Protein AF-A0AAD9CEA0-F1 (afdb_monomer_lite)

Sequence (128 aa):
MGKRRFSGLEVKLMVMFSLMFVVAIALIVLFVTGEGGVVTDESTEIFVPQCPNIPLAERVDCFPDAGASKLRCEERGCCWGPLDERNVPWCFFSTNHGYTVESMEQPTPHVMNARLKRKPLLLCLGLI

Secondary structure (DSSP, 8-state):
-------HHHHHHHHHHHHHHHHHHHHHHHHHH--------TT------------GGGPPBS--SS---HHHHHTTT-EE---S-TTS-SEE--TT-SEEEEEEEEEETTEEEEEEEEPP-GGGTT--

Radius of gyration: 27.82 Å; chains: 1; bounding box: 74×39×73 Å

InterPro domains:
  IPR000519 P-type trefoil domain [PF00088] (51-93)
  IPR000519 P-type trefoil domain [PS51448] (49-95)
  IPR000519 P-type trefoil domain [SM00018] (49-98)
  IPR000519 P-type trefoil domain [cd00111] (50-95)
  IPR017957 P-type trefoil, conserved site [PS00025] (59-80)
  IPR044913 P-type trefoil domain superfamily [G3DSA:4.10.110.10] (48-92)
  IPR044913 P-type trefoil domain superfamily [SSF57492] (47-101)

Organism: Dissostichus eleginoides (NCBI:txid100907)

Foldseek 3Di:
DDPDDDDPVNVVVVVVVVVVVVVVVVVVCVVVVPCPDPPPDDDPPDLQFADDPDPQVPFDAPDPDPDDDPVVLVLQNWDAADDPDPPGHRTGHGPQFFWDWPDWDDPDPVDIDTDTHGDDDCSVVPPD

pLDDT: mean 79.53, std 16.4, range [36.72, 96.12]

Structure (mmCIF, N/CA/C/O backbone):
data_AF-A0AAD9CEA0-F1
#
_entry.id   AF-A0AAD9CEA0-F1
#
loop_
_atom_site.group_PDB
_atom_site.id
_atom_site.type_symbol
_atom_site.label_atom_id
_atom_site.label_alt_id
_atom_site.label_comp_id
_atom_site.label_asym_id
_atom_site.label_entity_id
_atom_site.label_seq_id
_atom_site.pdbx_PDB_ins_code
_atom_site.Cartn_x
_atom_site.Cartn_y
_atom_site.Cartn_z
_atom_site.occupancy
_atom_site.B_iso_or_equiv
_atom_site.auth_seq_id
_atom_site.auth_comp_id
_atom_site.auth_asym_id
_atom_site.auth_atom_id
_atom_site.pdbx_PDB_model_num
ATOM 1 N N . MET A 1 1 ? -49.825 -11.987 49.953 1.00 43.12 1 MET A N 1
ATOM 2 C CA . MET A 1 1 ? -49.270 -10.776 49.301 1.00 43.12 1 MET A CA 1
ATOM 3 C C . MET A 1 1 ? -48.332 -10.061 50.270 1.00 43.12 1 MET A C 1
ATOM 5 O O . MET A 1 1 ? -48.781 -9.269 51.089 1.00 43.12 1 MET A O 1
ATOM 9 N N . GLY A 1 2 ? -47.040 -10.397 50.248 1.00 55.34 2 GLY A N 1
ATOM 10 C CA . GLY A 1 2 ? -46.052 -9.790 51.145 1.00 55.34 2 GLY A CA 1
ATOM 11 C C . GLY A 1 2 ? -45.606 -8.425 50.624 1.00 55.34 2 GLY A C 1
ATOM 12 O O . GLY A 1 2 ? -44.866 -8.359 49.646 1.00 55.34 2 GLY A O 1
ATOM 13 N N . LYS A 1 3 ? -46.048 -7.337 51.264 1.00 63.09 3 LYS A N 1
ATOM 14 C CA . LYS A 1 3 ? -45.512 -5.986 51.029 1.00 63.09 3 LYS A CA 1
ATOM 15 C C . LYS A 1 3 ? -44.070 -5.953 51.554 1.00 63.09 3 LYS A C 1
ATOM 17 O O . LYS A 1 3 ? -43.871 -5.776 52.755 1.00 63.09 3 LYS A O 1
ATOM 22 N N . ARG A 1 4 ? -43.075 -6.190 50.685 1.00 68.25 4 ARG A N 1
ATOM 23 C CA . ARG A 1 4 ? -41.650 -6.076 51.048 1.00 68.25 4 ARG A CA 1
ATOM 24 C C . ARG A 1 4 ? -41.381 -4.630 51.466 1.00 68.25 4 ARG A C 1
ATOM 26 O O . ARG A 1 4 ? -41.578 -3.715 50.672 1.00 68.25 4 ARG A O 1
ATOM 33 N N . ARG A 1 5 ? -41.000 -4.426 52.727 1.00 68.56 5 ARG A N 1
ATOM 34 C CA . ARG A 1 5 ? -40.637 -3.114 53.271 1.00 68.56 5 ARG A CA 1
ATOM 35 C C . ARG A 1 5 ? -39.122 -3.003 53.174 1.00 68.56 5 ARG A C 1
ATOM 37 O O . ARG A 1 5 ? -38.427 -3.465 54.068 1.00 68.56 5 ARG A O 1
ATOM 44 N N . PHE A 1 6 ? -38.633 -2.500 52.045 1.00 62.75 6 PHE A N 1
ATOM 45 C CA . PHE A 1 6 ? -37.200 -2.312 51.842 1.00 62.75 6 PHE A CA 1
ATOM 46 C C . PHE A 1 6 ? -36.677 -1.260 52.819 1.00 62.75 6 PHE A C 1
ATOM 48 O O . PHE A 1 6 ? -37.266 -0.183 52.957 1.00 62.75 6 PHE A O 1
ATOM 55 N N . SER A 1 7 ? -35.593 -1.589 53.517 1.00 81.88 7 SER A N 1
ATOM 56 C CA . SER A 1 7 ? -34.930 -0.647 54.418 1.00 81.88 7 SER A CA 1
ATOM 57 C C . SER A 1 7 ? -34.317 0.493 53.600 1.00 81.88 7 SER A C 1
ATOM 59 O O . SER A 1 7 ? -33.865 0.282 52.474 1.00 81.88 7 SER A O 1
ATOM 61 N N . GLY A 1 8 ? -34.259 1.711 54.146 1.00 82.12 8 GLY A N 1
ATOM 62 C CA . GLY A 1 8 ? -33.683 2.862 53.434 1.00 82.12 8 GLY A CA 1
ATOM 63 C C . GLY A 1 8 ? -32.239 2.621 52.966 1.00 82.12 8 GLY A C 1
ATOM 64 O O . GLY A 1 8 ? -31.825 3.156 51.940 1.00 82.12 8 GLY A O 1
ATOM 65 N N . LEU A 1 9 ? -31.496 1.763 53.675 1.00 84.62 9 LEU A N 1
ATOM 66 C CA . LEU A 1 9 ? -30.165 1.308 53.273 1.00 84.62 9 LEU A CA 1
ATOM 67 C C . LEU A 1 9 ? -30.206 0.430 52.010 1.00 84.62 9 LEU A C 1
ATOM 69 O O . LEU A 1 9 ? -29.401 0.628 51.107 1.00 84.62 9 LEU A O 1
ATOM 73 N N . GLU A 1 10 ? -31.160 -0.499 51.916 1.00 87.00 10 GLU A N 1
ATOM 74 C CA . GLU A 1 10 ? -31.319 -1.392 50.760 1.00 87.00 10 GLU A CA 1
ATOM 75 C C . GLU A 1 10 ? -31.730 -0.615 49.509 1.00 87.00 10 GLU A C 1
ATOM 77 O O . GLU A 1 10 ? -31.223 -0.884 48.424 1.00 87.00 10 GLU A O 1
ATOM 82 N N . VAL A 1 11 ? -32.587 0.401 49.661 1.00 89.94 11 VAL A N 1
ATOM 83 C CA . VAL A 1 11 ? -32.959 1.292 48.552 1.00 89.94 11 VAL A CA 1
ATOM 84 C C . VAL A 1 11 ? -31.737 2.063 48.049 1.00 89.94 11 VAL A C 1
ATOM 86 O O . VAL A 1 11 ? -31.505 2.121 46.844 1.00 89.94 11 VAL A O 1
ATOM 89 N N . LYS A 1 12 ? -30.908 2.602 48.953 1.00 92.06 12 LYS A N 1
ATOM 90 C CA . LYS A 1 12 ? -29.660 3.282 48.568 1.00 92.06 12 LYS A CA 1
ATOM 91 C C . LYS A 1 12 ? -28.682 2.342 47.865 1.00 92.06 12 LYS A C 1
ATOM 93 O O . LYS A 1 12 ? -28.067 2.743 46.880 1.00 92.06 12 LYS A O 1
ATOM 98 N N . LEU A 1 13 ? -28.570 1.100 48.334 1.00 91.69 13 LEU A N 1
ATOM 99 C CA . LEU A 1 13 ? -27.693 0.099 47.731 1.00 91.69 13 LEU A CA 1
ATOM 100 C C . LEU A 1 13 ? -28.162 -0.274 46.317 1.00 91.69 13 LEU A C 1
ATOM 102 O O . LEU A 1 13 ? -27.357 -0.266 45.391 1.00 91.69 13 LEU A O 1
ATOM 106 N N . MET A 1 14 ? -29.464 -0.512 46.132 1.00 91.75 14 MET A N 1
ATOM 107 C CA . MET A 1 14 ? -30.060 -0.787 44.818 1.00 91.75 14 MET A CA 1
ATOM 108 C C . MET A 1 14 ? -29.813 0.359 43.831 1.00 91.75 14 MET A C 1
ATOM 110 O O . MET A 1 14 ? -29.416 0.118 42.691 1.00 91.75 14 MET A O 1
ATOM 114 N N . VAL A 1 15 ? -29.985 1.607 44.278 1.00 94.56 15 VAL A N 1
ATOM 115 C CA . VAL A 1 15 ? -29.739 2.788 43.439 1.00 94.56 15 VAL A CA 1
ATOM 116 C C . VAL A 1 15 ? -28.258 2.886 43.065 1.00 94.56 15 VAL A C 1
ATOM 118 O O . VAL A 1 15 ? -27.941 3.022 41.886 1.00 94.56 15 VAL A O 1
ATOM 121 N N . MET A 1 16 ? -27.342 2.733 44.024 1.00 92.62 16 MET A N 1
ATOM 122 C CA . MET A 1 16 ? -25.900 2.815 43.764 1.00 92.62 16 MET A CA 1
ATOM 123 C C . MET A 1 16 ? -25.417 1.723 42.795 1.00 92.62 16 MET A C 1
ATOM 125 O O . MET A 1 16 ? -24.670 2.020 41.862 1.00 92.62 16 MET A O 1
ATOM 129 N N . PHE A 1 17 ? -25.881 0.481 42.965 1.00 94.31 17 PHE A N 1
ATOM 130 C CA . PHE A 1 17 ? -25.552 -0.615 42.050 1.00 94.31 17 PHE A CA 1
ATOM 131 C C . PHE A 1 17 ? -26.124 -0.386 40.651 1.00 94.31 17 PHE A C 1
ATOM 133 O O . PHE A 1 17 ? -25.422 -0.616 39.668 1.00 94.31 17 PHE A O 1
ATOM 140 N N . SER A 1 18 ? -27.358 0.115 40.547 1.00 94.00 18 SER A N 1
ATOM 141 C CA . SER A 1 18 ? -27.959 0.423 39.246 1.00 94.00 18 SER A CA 1
ATOM 142 C C . SER A 1 18 ? -27.191 1.518 38.495 1.00 94.00 18 SER A C 1
ATOM 144 O O . SER A 1 18 ? -26.911 1.358 37.310 1.00 94.00 18 SER A O 1
ATOM 146 N N . LEU A 1 19 ? -26.752 2.577 39.187 1.00 95.88 19 LEU A N 1
ATOM 147 C CA . LEU A 1 19 ? -25.930 3.640 38.603 1.00 95.88 19 LEU A CA 1
ATOM 148 C C . LEU A 1 19 ? -24.574 3.117 38.120 1.00 95.88 19 LEU A C 1
ATOM 150 O O . LEU A 1 19 ? -24.162 3.427 37.004 1.00 95.88 19 LEU A O 1
ATOM 154 N N . MET A 1 20 ? -23.900 2.285 38.919 1.00 95.56 20 MET A N 1
ATOM 155 C CA . MET A 1 20 ? -22.626 1.685 38.513 1.00 95.56 20 MET A CA 1
ATOM 156 C C . MET A 1 20 ? -22.773 0.762 37.303 1.00 95.56 20 MET A C 1
ATOM 158 O O . MET A 1 20 ? -21.925 0.784 36.414 1.00 95.56 20 MET A O 1
ATOM 162 N N . PHE A 1 21 ? -23.861 -0.004 37.230 1.00 94.88 21 PHE A N 1
ATOM 163 C CA . PHE A 1 21 ? -24.129 -0.890 36.101 1.00 94.88 21 PHE A CA 1
ATOM 164 C C . PHE A 1 21 ? -24.373 -0.107 34.804 1.00 94.88 21 PHE A C 1
ATOM 166 O O . PHE A 1 21 ? -23.832 -0.460 33.759 1.00 94.88 21 PHE A O 1
ATOM 173 N N . VAL A 1 22 ? -25.118 1.002 34.876 1.00 96.00 22 VAL A N 1
ATOM 174 C CA . VAL A 1 22 ? -25.345 1.897 33.728 1.00 96.00 22 VAL A CA 1
ATOM 175 C C . VAL A 1 22 ? -24.035 2.522 33.240 1.00 96.00 22 VAL A C 1
ATOM 177 O O . VAL A 1 22 ? -23.772 2.514 32.039 1.00 96.00 22 VAL A O 1
ATOM 180 N N . VAL A 1 23 ? -23.187 3.011 34.151 1.00 94.62 23 VAL A N 1
ATOM 181 C CA . VAL A 1 23 ? -21.873 3.581 33.798 1.00 94.62 23 VAL A CA 1
ATOM 182 C C . VAL A 1 23 ? -20.969 2.525 33.159 1.00 94.62 23 VAL A C 1
ATOM 184 O O . VAL A 1 23 ? -20.339 2.797 32.140 1.00 94.62 23 VAL A O 1
ATOM 187 N N . ALA A 1 24 ? -20.937 1.307 33.703 1.00 94.19 24 ALA A N 1
ATOM 188 C CA . ALA A 1 24 ? -20.147 0.214 33.144 1.00 94.19 24 ALA A CA 1
ATOM 189 C C . ALA A 1 24 ? -20.606 -0.170 31.728 1.00 94.19 24 ALA A C 1
ATOM 191 O O . ALA A 1 24 ? -19.767 -0.320 30.844 1.00 94.19 24 ALA A O 1
ATOM 192 N N . ILE A 1 25 ? -21.918 -0.271 31.484 1.00 92.06 25 ILE A N 1
ATOM 193 C CA . ILE A 1 25 ? -22.456 -0.540 30.141 1.00 92.06 25 ILE A CA 1
ATOM 194 C C . ILE A 1 25 ? -22.077 0.584 29.175 1.00 92.06 25 ILE A C 1
ATOM 196 O O . ILE A 1 25 ? -21.638 0.295 28.067 1.00 92.06 25 ILE A O 1
ATOM 200 N N . ALA A 1 26 ? -22.199 1.848 29.586 1.00 88.62 26 ALA A N 1
ATOM 201 C CA . ALA A 1 26 ? -21.823 2.984 28.749 1.00 88.62 26 ALA A CA 1
ATOM 202 C C . ALA A 1 26 ? -20.336 2.941 28.361 1.00 88.62 26 ALA A C 1
ATOM 204 O O . ALA A 1 26 ? -20.007 3.128 27.193 1.00 88.62 26 ALA A O 1
ATOM 205 N N . LEU A 1 27 ? -19.449 2.627 29.313 1.00 87.25 27 LEU A N 1
ATOM 206 C CA . LEU A 1 27 ? -18.022 2.458 29.037 1.00 87.25 27 LEU A CA 1
ATOM 207 C C . LEU A 1 27 ? -17.761 1.276 28.099 1.00 87.25 27 LEU A C 1
ATOM 209 O O . LEU A 1 27 ? -17.000 1.423 27.152 1.00 87.25 27 LEU A O 1
ATOM 213 N N . ILE A 1 28 ? -18.412 0.128 28.314 1.00 87.69 28 ILE A N 1
ATOM 214 C CA . ILE A 1 28 ? -18.279 -1.043 27.433 1.00 87.69 28 ILE A CA 1
ATOM 215 C C . ILE A 1 28 ? -18.721 -0.698 26.012 1.00 87.69 28 ILE A C 1
ATOM 217 O O . ILE A 1 28 ? -18.014 -1.035 25.070 1.00 87.69 28 ILE A O 1
ATOM 221 N N . VAL A 1 29 ? -19.850 -0.005 25.846 1.00 84.44 29 VAL A N 1
ATOM 222 C CA . VAL A 1 29 ? -20.312 0.448 24.529 1.00 84.44 29 VAL A CA 1
ATOM 223 C C . VAL A 1 29 ? -19.274 1.367 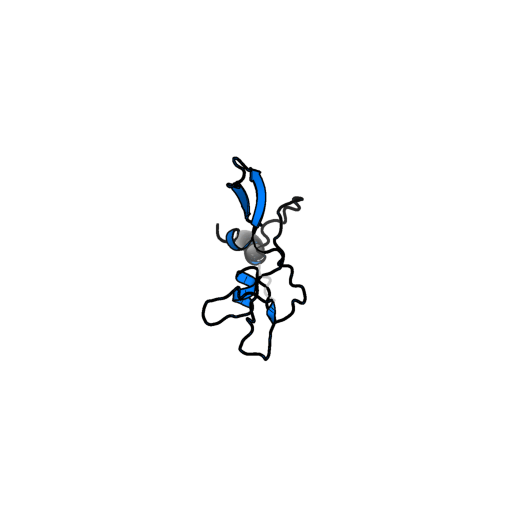23.897 1.00 84.44 29 VAL A C 1
ATOM 225 O O . VAL A 1 29 ? -18.930 1.137 22.753 1.00 84.44 29 VAL A O 1
ATOM 228 N N . LEU A 1 30 ? -18.715 2.321 24.643 1.00 79.19 30 LEU A N 1
ATOM 229 C CA . LEU A 1 30 ? -17.703 3.259 24.146 1.00 79.19 30 LEU A CA 1
ATOM 230 C C . LEU A 1 30 ? -16.398 2.556 23.724 1.00 79.19 30 LEU A C 1
ATOM 232 O O . LEU A 1 30 ? -15.797 2.910 22.714 1.00 79.19 30 LEU A O 1
ATOM 236 N N . PHE A 1 31 ? -15.984 1.520 24.459 1.00 73.69 31 PHE A N 1
ATOM 237 C CA . PHE A 1 31 ? -14.843 0.679 24.087 1.00 73.69 31 PHE A CA 1
ATOM 238 C C . PHE A 1 31 ? -15.141 -0.235 22.890 1.00 73.69 31 PHE A C 1
ATOM 240 O O . PHE A 1 31 ? -14.253 -0.465 22.074 1.00 73.69 31 PHE A O 1
ATOM 247 N N . VAL A 1 32 ? -16.363 -0.763 22.776 1.00 77.62 32 VAL A N 1
ATOM 248 C CA . VAL A 1 32 ? -16.768 -1.669 21.687 1.00 77.62 32 VAL A CA 1
ATOM 249 C C . VAL A 1 32 ? -17.045 -0.913 20.396 1.00 77.62 32 VAL A C 1
ATOM 251 O O . VAL A 1 32 ? -16.704 -1.413 19.327 1.00 77.62 32 VAL A O 1
ATOM 254 N N . THR A 1 33 ? -17.653 0.273 20.465 1.00 65.56 33 THR A N 1
ATOM 255 C CA . THR A 1 33 ? -17.896 1.078 19.270 1.00 65.56 33 THR A CA 1
ATOM 256 C C . THR A 1 33 ? -16.601 1.603 18.693 1.00 65.56 33 THR A C 1
ATOM 258 O O . THR A 1 33 ? -16.585 1.834 17.494 1.00 65.56 33 THR A O 1
ATOM 261 N N . GLY A 1 34 ? -15.514 1.709 19.475 1.00 60.12 34 GLY A N 1
ATOM 262 C CA . GLY A 1 34 ? -14.169 1.930 18.934 1.00 60.12 34 GLY A CA 1
ATOM 263 C C . GLY A 1 34 ? -14.105 3.098 17.949 1.00 60.12 34 GLY A C 1
ATOM 264 O O . GLY A 1 34 ? -13.246 3.128 17.072 1.00 60.1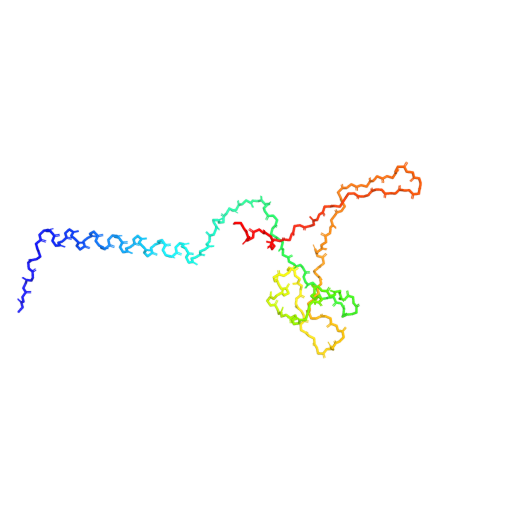2 34 GLY A O 1
ATOM 265 N N . GLU A 1 35 ? -15.035 4.044 18.065 1.00 54.78 35 GLU A N 1
ATOM 266 C CA . GLU A 1 35 ? -15.054 5.253 17.275 1.00 54.78 35 GLU A CA 1
ATOM 267 C C . GLU A 1 35 ? -14.062 6.169 17.974 1.00 54.78 35 GLU A C 1
ATOM 269 O O . GLU A 1 35 ? -14.410 6.981 18.835 1.00 54.78 35 GLU A O 1
ATOM 274 N N . GLY A 1 36 ? -12.783 5.988 17.630 1.00 54.31 36 GLY A N 1
ATOM 275 C CA . GLY A 1 36 ? -11.834 7.087 17.701 1.00 54.31 36 GLY A CA 1
ATOM 276 C C . GLY A 1 36 ? -12.550 8.299 17.123 1.00 54.31 36 GLY A C 1
ATOM 277 O O . GLY A 1 36 ? -13.080 8.219 16.015 1.00 54.31 36 GLY A O 1
ATOM 278 N N . GLY A 1 37 ? -12.690 9.344 17.943 1.00 45.22 37 GLY A N 1
ATOM 279 C CA . GLY A 1 37 ? -13.527 10.490 17.628 1.00 45.22 37 GLY A CA 1
ATOM 280 C C . GLY A 1 37 ? -13.311 10.912 16.183 1.00 45.22 37 GLY A C 1
ATOM 281 O O . GLY A 1 37 ? -12.175 11.128 15.762 1.00 45.22 37 GLY A O 1
ATOM 282 N N . VAL A 1 38 ? -14.405 10.988 15.425 1.00 41.28 38 VAL A N 1
ATOM 283 C CA . VAL A 1 38 ? -14.414 11.618 14.110 1.00 41.28 38 VAL A CA 1
ATOM 284 C C . VAL A 1 38 ? -14.082 13.084 14.350 1.00 41.28 38 VAL A C 1
ATOM 286 O O . VAL A 1 38 ? -14.952 13.924 14.573 1.00 41.28 38 VAL A O 1
ATOM 289 N N . VAL A 1 39 ? -12.789 13.385 14.352 1.00 45.81 39 VAL A N 1
ATOM 290 C CA . VAL A 1 39 ? -12.310 14.700 13.983 1.00 45.81 39 VAL A CA 1
ATOM 291 C C . VAL A 1 39 ? -12.701 14.809 12.515 1.00 45.81 39 VAL A C 1
ATOM 293 O O . VAL A 1 39 ? -12.064 14.223 11.641 1.00 45.81 39 VAL A O 1
ATOM 296 N N . THR A 1 40 ? -13.798 15.506 12.227 1.00 41.91 40 THR A N 1
ATOM 297 C CA . THR A 1 40 ? -13.942 16.181 10.938 1.00 41.91 40 THR A CA 1
ATOM 298 C C . THR A 1 40 ? -12.873 17.268 10.902 1.00 41.91 40 THR A C 1
ATOM 300 O O . THR A 1 40 ? -13.174 18.443 11.092 1.00 41.91 40 THR A O 1
ATOM 303 N N . ASP A 1 41 ? -11.616 16.854 10.763 1.00 40.94 41 ASP A N 1
ATOM 304 C CA . ASP A 1 41 ? -10.573 17.723 10.264 1.00 40.94 41 ASP A CA 1
ATOM 305 C C . ASP A 1 41 ? -10.615 17.543 8.759 1.00 40.94 41 ASP A C 1
ATOM 307 O O . ASP A 1 41 ? -10.418 16.444 8.221 1.00 40.94 41 ASP A O 1
ATOM 311 N N . GLU A 1 42 ? -10.913 18.639 8.078 1.00 52.78 42 GLU A N 1
ATOM 312 C CA . GLU A 1 42 ? -10.418 18.818 6.731 1.00 52.78 42 GLU A CA 1
ATOM 313 C C . GLU A 1 42 ? -8.940 18.381 6.712 1.00 52.78 42 GLU A C 1
ATOM 315 O O . GLU A 1 42 ? -8.112 18.907 7.447 1.00 52.78 42 GLU A O 1
ATOM 320 N N . SER A 1 43 ? -8.606 17.406 5.861 1.00 49.12 43 SER A N 1
ATOM 321 C CA . SER A 1 43 ? -7.236 16.979 5.518 1.00 49.12 43 SER A CA 1
ATOM 322 C C . SER A 1 43 ? -6.443 16.076 6.484 1.00 49.12 43 SER A C 1
ATOM 324 O O . SER A 1 43 ? -5.217 16.157 6.534 1.00 49.12 43 SER A O 1
ATOM 326 N N . THR A 1 44 ? -7.066 15.071 7.110 1.00 47.41 44 THR A N 1
ATOM 327 C CA . THR A 1 44 ? -6.315 13.806 7.293 1.00 47.41 44 THR A CA 1
ATOM 328 C C . THR A 1 44 ? -6.521 12.983 6.027 1.00 47.41 44 THR A C 1
ATOM 330 O O . THR A 1 44 ? -7.624 12.503 5.786 1.00 47.41 44 THR A O 1
ATOM 333 N N . GLU A 1 45 ? -5.517 12.897 5.150 1.00 56.44 45 GLU A N 1
ATOM 334 C CA . GLU A 1 45 ? -5.650 12.193 3.868 1.00 56.44 45 GLU A CA 1
ATOM 335 C C . GLU A 1 45 ? -5.924 10.700 4.085 1.00 56.44 45 GLU A C 1
ATOM 337 O O . GLU A 1 45 ? -5.012 9.890 4.266 1.00 56.44 45 GLU A O 1
ATOM 342 N N . ILE A 1 46 ? -7.206 10.338 4.073 1.00 56.97 46 ILE A N 1
ATOM 343 C CA . ILE A 1 46 ? -7.666 8.957 4.105 1.00 56.97 46 ILE A CA 1
ATOM 344 C C . ILE A 1 46 ? -7.208 8.305 2.800 1.00 56.97 46 ILE A C 1
ATOM 346 O O . ILE A 1 46 ? -7.741 8.588 1.727 1.00 56.97 46 ILE A O 1
ATOM 350 N N . PHE A 1 47 ? -6.196 7.439 2.873 1.00 65.69 47 PHE A N 1
ATOM 351 C CA . PHE A 1 47 ? -5.749 6.688 1.707 1.00 65.69 47 PHE A CA 1
ATOM 352 C C . PHE A 1 47 ? -6.804 5.648 1.335 1.00 65.69 47 PHE A C 1
ATOM 354 O O . PHE A 1 47 ? -6.911 4.598 1.969 1.00 65.69 47 PHE A O 1
ATOM 361 N N . VAL A 1 48 ? -7.568 5.939 0.285 1.00 72.38 48 VAL A N 1
ATOM 362 C CA . VAL A 1 48 ? -8.488 4.987 -0.338 1.00 72.38 48 VAL A CA 1
ATOM 363 C C . VAL A 1 48 ? -7.809 4.422 -1.590 1.00 72.38 48 VAL A C 1
ATOM 365 O O . VAL A 1 48 ? -7.546 5.190 -2.526 1.00 72.38 48 VAL A O 1
ATOM 368 N N . PRO A 1 49 ? -7.501 3.110 -1.645 1.00 77.19 49 PRO A N 1
ATOM 369 C CA . PRO A 1 49 ? -6.896 2.518 -2.829 1.00 77.19 49 PRO A CA 1
ATOM 370 C C . PRO A 1 49 ? -7.846 2.661 -4.019 1.00 77.19 49 PRO A C 1
ATOM 372 O O . PRO A 1 49 ? -8.983 2.195 -3.993 1.00 77.19 49 PRO A O 1
ATOM 375 N N . GLN A 1 50 ? -7.379 3.323 -5.077 1.00 83.25 50 GLN A N 1
ATOM 376 C CA . GLN A 1 50 ? -8.124 3.407 -6.329 1.00 83.25 50 GLN A CA 1
ATOM 377 C C . GLN A 1 50 ? -7.877 2.135 -7.132 1.00 83.25 50 GLN A C 1
ATOM 379 O O . GLN A 1 50 ? -6.747 1.856 -7.545 1.00 83.25 50 GLN A O 1
ATOM 384 N N . CYS A 1 51 ? -8.952 1.378 -7.338 1.00 86.00 51 CYS A N 1
ATOM 385 C CA . CYS A 1 51 ? -8.945 0.092 -8.024 1.00 86.00 51 CYS A CA 1
ATOM 386 C C . CYS A 1 51 ? -9.721 0.181 -9.344 1.00 86.00 51 CYS A C 1
ATOM 388 O O . CYS A 1 51 ? -10.849 -0.311 -9.426 1.00 86.00 51 CYS A O 1
ATOM 390 N N . PRO A 1 52 ? -9.162 0.833 -10.380 1.00 84.06 52 PRO A N 1
ATOM 391 C CA . PRO A 1 52 ? -9.767 0.814 -11.700 1.00 84.06 52 PRO A CA 1
ATOM 392 C C . PRO A 1 52 ? -9.661 -0.580 -12.328 1.00 84.06 52 PRO A C 1
ATOM 394 O O . PRO A 1 52 ? -8.886 -1.438 -11.899 1.00 84.06 52 PRO A O 1
ATOM 397 N N . ASN A 1 53 ? -10.443 -0.804 -13.382 1.00 82.56 53 ASN A N 1
ATOM 398 C CA . ASN A 1 53 ? -10.340 -2.018 -14.178 1.00 82.56 53 ASN A CA 1
ATOM 399 C C . ASN A 1 53 ? -9.079 -1.937 -15.061 1.00 82.56 53 ASN A C 1
ATOM 401 O O . ASN A 1 53 ? -9.107 -1.365 -16.145 1.00 82.56 53 ASN A O 1
ATOM 405 N N . ILE A 1 54 ? -7.956 -2.439 -14.541 1.00 83.31 54 ILE A N 1
ATOM 406 C CA . ILE A 1 54 ? -6.663 -2.506 -15.238 1.00 83.31 54 ILE A CA 1
ATOM 407 C C . ILE A 1 54 ? -6.589 -3.839 -16.008 1.00 83.31 54 ILE A C 1
ATOM 409 O O . ILE A 1 54 ? -6.958 -4.879 -15.429 1.00 83.31 54 ILE A O 1
ATOM 413 N N . PRO A 1 55 ? -6.117 -3.845 -17.274 1.00 86.62 55 PRO A N 1
ATOM 414 C CA . PRO A 1 55 ? -5.926 -5.074 -18.042 1.00 86.62 55 PRO A CA 1
ATOM 415 C C . PRO A 1 55 ? -4.979 -6.035 -17.315 1.00 86.62 55 PRO A C 1
ATOM 417 O O . PRO A 1 55 ? -4.031 -5.619 -16.652 1.00 86.62 55 PRO A O 1
ATOM 420 N N . LEU A 1 56 ? -5.230 -7.341 -17.440 1.00 84.50 56 LEU A N 1
ATOM 421 C CA . LEU A 1 56 ? -4.538 -8.366 -16.651 1.00 84.50 56 LEU A CA 1
ATOM 422 C C . LEU A 1 56 ? -3.008 -8.322 -16.800 1.00 84.50 56 LEU A C 1
ATOM 424 O O . LEU A 1 56 ? -2.300 -8.541 -15.823 1.00 84.50 56 LEU A O 1
ATOM 428 N N . ALA A 1 57 ? -2.510 -8.006 -17.998 1.00 85.44 57 ALA A N 1
ATOM 429 C CA . ALA A 1 57 ? -1.081 -7.981 -18.313 1.00 85.44 57 ALA A CA 1
ATOM 430 C C . ALA A 1 57 ? -0.307 -6.824 -17.651 1.00 85.44 57 ALA A C 1
ATOM 432 O O . ALA A 1 57 ? 0.910 -6.906 -17.523 1.00 85.44 57 ALA A O 1
ATOM 433 N N . GLU A 1 58 ? -0.991 -5.759 -17.227 1.00 87.25 58 GLU A N 1
ATOM 434 C CA . GLU A 1 58 ? -0.371 -4.592 -16.579 1.00 87.25 58 GLU A CA 1
ATOM 435 C C . GLU A 1 58 ? -0.429 -4.676 -15.048 1.00 87.25 58 GLU A C 1
ATOM 437 O O . GLU A 1 58 ? 0.095 -3.810 -14.345 1.00 87.25 58 GLU A O 1
ATOM 442 N N . ARG A 1 59 ? -1.071 -5.717 -14.504 1.00 88.69 59 ARG A N 1
ATOM 443 C CA . ARG A 1 59 ? -1.171 -5.905 -13.058 1.00 88.69 59 ARG A CA 1
ATOM 444 C C . ARG A 1 59 ? 0.184 -6.301 -12.490 1.00 88.69 59 ARG A C 1
ATOM 446 O O . ARG A 1 59 ? 0.734 -7.346 -12.825 1.00 88.69 59 ARG A O 1
ATOM 453 N N . VAL A 1 60 ? 0.678 -5.481 -11.571 1.00 89.62 60 VAL A N 1
ATOM 454 C CA . VAL A 1 60 ? 1.894 -5.754 -10.803 1.00 89.62 60 VAL A CA 1
ATOM 455 C C . VAL A 1 60 ? 1.505 -6.343 -9.453 1.00 89.62 60 VAL A C 1
ATOM 457 O O . VAL A 1 60 ? 0.648 -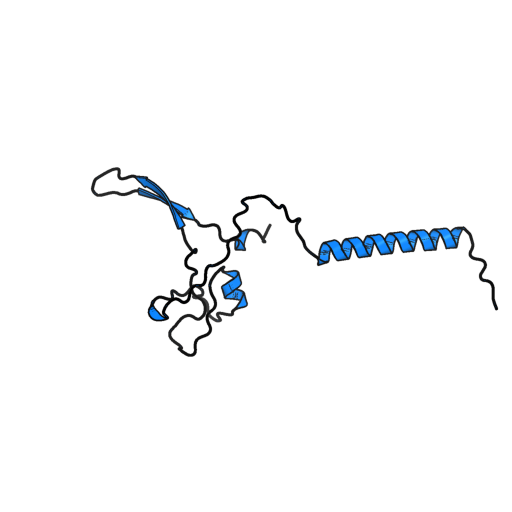5.791 -8.760 1.00 89.62 60 VAL A O 1
ATOM 460 N N . ASP A 1 61 ? 2.140 -7.456 -9.093 1.00 90.81 61 ASP A N 1
ATOM 461 C CA . ASP A 1 61 ? 1.877 -8.187 -7.856 1.00 90.81 61 ASP A CA 1
ATOM 462 C C . ASP A 1 61 ? 2.238 -7.358 -6.613 1.00 90.81 61 ASP A C 1
ATOM 464 O O . ASP A 1 61 ? 3.380 -6.929 -6.448 1.00 90.81 61 ASP A O 1
ATOM 468 N N . CYS A 1 62 ? 1.254 -7.142 -5.738 1.00 90.00 62 CYS A N 1
ATOM 469 C CA . CYS A 1 62 ? 1.432 -6.465 -4.449 1.00 90.00 62 CYS A CA 1
ATOM 470 C C . CYS A 1 62 ? 1.624 -7.458 -3.279 1.00 90.00 62 CYS A C 1
ATOM 472 O O . CYS A 1 62 ? 1.963 -7.071 -2.150 1.00 90.00 62 CYS A O 1
ATOM 474 N N . PHE A 1 63 ? 1.436 -8.757 -3.518 1.00 89.62 63 PHE A N 1
ATOM 475 C CA . PHE A 1 63 ? 1.548 -9.798 -2.503 1.00 89.62 63 PHE A CA 1
ATOM 476 C C . PHE A 1 63 ? 2.499 -10.915 -2.967 1.00 89.62 63 PHE A C 1
ATOM 478 O O . PHE A 1 63 ? 2.043 -12.006 -3.296 1.00 89.62 63 PHE A O 1
ATOM 485 N N . PRO A 1 64 ? 3.826 -10.678 -2.923 1.00 85.94 64 PRO A N 1
ATOM 486 C CA . PRO A 1 64 ? 4.812 -11.684 -3.328 1.00 85.94 64 PRO A CA 1
ATOM 487 C C . PRO A 1 64 ? 4.896 -12.886 -2.369 1.00 85.94 64 PRO A C 1
ATOM 489 O O . PRO A 1 64 ? 5.538 -13.887 -2.684 1.00 85.94 64 PRO A O 1
ATOM 492 N N . ASP A 1 65 ? 4.282 -12.797 -1.184 1.00 84.94 65 ASP A N 1
ATOM 493 C CA . ASP A 1 65 ? 4.262 -13.879 -0.202 1.00 84.94 65 ASP A CA 1
ATOM 494 C C . ASP A 1 65 ? 3.254 -14.973 -0.594 1.00 84.94 65 ASP A C 1
ATOM 496 O O . ASP A 1 65 ? 2.228 -14.726 -1.227 1.00 84.94 65 ASP A O 1
ATOM 500 N N . ALA A 1 66 ? 3.496 -16.214 -0.173 1.00 79.12 66 ALA A N 1
ATOM 501 C CA . ALA A 1 66 ? 2.542 -17.291 -0.421 1.00 79.12 66 ALA A CA 1
ATOM 502 C C . ALA A 1 66 ? 1.224 -17.063 0.350 1.00 79.12 66 ALA A C 1
ATOM 504 O O . ALA A 1 66 ? 1.223 -16.731 1.537 1.00 79.12 66 ALA A O 1
ATOM 505 N N . GLY A 1 67 ? 0.087 -17.302 -0.313 1.00 81.50 67 GLY A N 1
ATOM 506 C CA . GLY A 1 67 ? -1.238 -17.233 0.313 1.00 81.50 67 GLY A CA 1
ATOM 507 C C . GLY A 1 67 ? -1.858 -15.835 0.322 1.00 81.50 67 GLY A C 1
ATOM 508 O O . GLY A 1 67 ? -2.306 -15.364 1.371 1.00 81.50 67 GLY A O 1
ATOM 509 N N . ALA A 1 68 ? -1.911 -15.186 -0.844 1.00 81.00 68 ALA A N 1
ATOM 510 C CA . ALA A 1 68 ? -2.677 -13.961 -1.031 1.00 81.00 68 ALA A CA 1
ATOM 511 C C . ALA A 1 68 ? -4.157 -14.212 -0.689 1.00 81.00 68 ALA A C 1
ATOM 513 O O . ALA A 1 68 ? -4.825 -15.042 -1.304 1.00 81.00 68 ALA A O 1
ATOM 514 N N . SER A 1 69 ? -4.670 -13.494 0.307 1.00 87.81 69 SER A N 1
ATOM 515 C CA . SER A 1 69 ? -6.090 -13.468 0.652 1.00 87.81 69 SER A CA 1
ATOM 516 C C . SER A 1 69 ? -6.626 -12.056 0.465 1.00 87.81 69 SER A C 1
ATOM 518 O O . SER A 1 69 ? -5.869 -11.088 0.549 1.00 87.81 69 SER A O 1
ATOM 520 N N . LYS A 1 70 ? -7.940 -11.933 0.245 1.00 86.88 70 LYS A N 1
ATOM 521 C CA . LYS A 1 70 ? -8.599 -10.630 0.104 1.00 86.88 70 LYS A CA 1
ATOM 522 C C . LYS A 1 70 ? -8.253 -9.699 1.268 1.00 86.88 70 LYS A C 1
ATOM 524 O O . LYS A 1 70 ? -7.768 -8.599 1.038 1.00 86.88 70 LYS A O 1
ATOM 529 N N . LEU A 1 71 ? -8.413 -10.196 2.496 1.00 86.94 71 LEU A N 1
ATOM 530 C CA . LEU A 1 71 ? -8.143 -9.433 3.712 1.00 86.94 71 LEU A CA 1
ATOM 531 C C . LEU A 1 71 ? -6.697 -8.926 3.749 1.00 86.94 71 LEU A C 1
ATOM 533 O O . LEU A 1 71 ? -6.476 -7.735 3.907 1.00 86.94 71 LEU A O 1
ATOM 537 N N . ARG A 1 72 ? -5.713 -9.803 3.515 1.00 86.88 72 ARG A N 1
ATOM 538 C CA . ARG A 1 72 ? -4.291 -9.423 3.551 1.00 86.88 72 ARG A CA 1
ATOM 539 C C . ARG A 1 72 ? -3.891 -8.466 2.429 1.00 86.88 72 ARG A C 1
ATOM 541 O O . ARG A 1 72 ? -2.959 -7.686 2.589 1.00 86.88 72 ARG A O 1
ATOM 548 N N . CYS A 1 73 ? -4.561 -8.545 1.282 1.00 87.94 73 CYS A N 1
ATOM 549 C CA . CYS A 1 73 ? -4.344 -7.621 0.176 1.00 87.94 73 CYS A CA 1
ATOM 550 C C . CYS A 1 73 ? -4.863 -6.216 0.507 1.00 87.94 73 CYS A C 1
ATOM 552 O O . CYS A 1 73 ? -4.167 -5.218 0.306 1.00 87.94 73 CYS A O 1
ATOM 554 N N . GLU A 1 74 ? -6.072 -6.146 1.065 1.00 85.12 74 GLU A N 1
ATOM 555 C CA . GLU A 1 74 ? -6.698 -4.899 1.510 1.00 85.12 74 GLU A CA 1
ATOM 556 C C . GLU A 1 74 ? -5.929 -4.298 2.701 1.00 85.12 74 GLU A C 1
ATOM 558 O O . GLU A 1 74 ? -5.679 -3.094 2.723 1.00 85.12 74 GLU A O 1
ATOM 563 N N . GLU A 1 75 ? -5.408 -5.139 3.602 1.00 84.81 75 GLU A N 1
ATOM 564 C CA . GLU A 1 75 ? -4.443 -4.784 4.657 1.00 84.81 75 GLU A CA 1
ATOM 565 C C . GLU A 1 75 ? -3.073 -4.331 4.124 1.00 84.81 75 GLU A C 1
ATOM 567 O O . GLU A 1 75 ? -2.211 -3.936 4.898 1.00 84.81 75 GLU A O 1
ATOM 572 N N . ARG A 1 76 ? -2.808 -4.375 2.817 1.00 84.31 76 ARG A N 1
ATOM 573 C CA . ARG A 1 76 ? -1.640 -3.708 2.209 1.00 84.31 76 ARG A CA 1
ATOM 574 C C . ARG A 1 76 ? -2.021 -2.430 1.462 1.00 84.31 76 ARG A C 1
ATOM 576 O O . ARG A 1 76 ? -1.148 -1.759 0.913 1.00 84.31 76 ARG A O 1
ATOM 583 N N . GLY A 1 77 ? -3.309 -2.078 1.452 1.00 84.25 77 GLY A N 1
ATOM 584 C CA . GLY A 1 77 ? -3.863 -0.975 0.670 1.00 84.25 77 GLY A CA 1
ATOM 585 C C . GLY A 1 77 ? -3.735 -1.228 -0.832 1.00 84.25 77 GLY A C 1
ATOM 586 O O . GLY A 1 77 ? -3.488 -0.302 -1.612 1.00 84.25 77 GLY A O 1
ATOM 587 N N . CYS A 1 78 ? -3.855 -2.496 -1.219 1.00 89.38 78 CYS A N 1
ATOM 588 C CA . CYS A 1 78 ? -3.826 -2.960 -2.595 1.00 89.38 78 CYS A CA 1
ATOM 589 C C . CYS A 1 78 ? -5.207 -3.428 -3.047 1.00 89.38 78 CYS A C 1
ATOM 591 O O . CYS A 1 78 ? -6.151 -3.524 -2.263 1.00 89.38 78 CYS A O 1
ATOM 593 N N . CYS A 1 79 ? -5.331 -3.664 -4.346 1.00 89.44 79 CYS A N 1
ATOM 594 C CA . CYS A 1 79 ? -6.586 -4.009 -4.983 1.00 89.44 79 CYS A CA 1
ATOM 595 C C . CYS A 1 79 ? -6.722 -5.521 -5.124 1.00 89.44 79 CYS A C 1
ATOM 597 O O . CYS A 1 79 ? -5.801 -6.204 -5.575 1.00 89.44 79 CYS A O 1
ATOM 599 N N . TRP A 1 80 ? -7.900 -6.030 -4.770 1.00 89.69 80 TRP A N 1
ATOM 600 C CA . TRP A 1 80 ? -8.248 -7.436 -4.921 1.00 89.69 80 TRP A CA 1
ATOM 601 C C . TRP A 1 80 ? -9.130 -7.648 -6.150 1.00 89.69 80 TRP A C 1
ATOM 603 O O . TRP A 1 80 ? -10.205 -7.058 -6.263 1.00 89.69 80 TRP A O 1
ATOM 613 N N . GLY A 1 81 ? -8.700 -8.520 -7.059 1.00 86.56 81 GLY A N 1
ATOM 614 C CA . GLY A 1 81 ? -9.452 -8.897 -8.251 1.00 86.56 81 GLY A CA 1
ATOM 615 C C . GLY A 1 81 ? -9.384 -10.406 -8.477 1.00 86.56 81 GLY A C 1
ATOM 616 O O . GLY A 1 81 ? -8.344 -10.870 -8.943 1.00 86.56 81 GLY A O 1
ATOM 617 N N . PRO A 1 82 ? -10.450 -11.173 -8.173 1.00 73.88 82 PRO A N 1
ATOM 618 C CA . PRO A 1 82 ? -10.462 -12.615 -8.399 1.00 73.88 82 PRO A CA 1
ATOM 619 C C . PRO A 1 82 ? -10.388 -12.920 -9.899 1.00 73.88 82 PRO A C 1
ATOM 621 O O . PRO A 1 82 ? -11.028 -12.248 -10.709 1.00 73.88 82 PRO A O 1
ATOM 624 N N . LEU A 1 83 ? -9.588 -13.920 -10.259 1.00 73.69 83 LEU A N 1
ATOM 625 C CA . LEU A 1 83 ? -9.288 -14.297 -11.637 1.00 73.69 83 LEU A CA 1
ATOM 626 C C . LEU A 1 83 ? -9.202 -15.820 -11.757 1.00 73.69 83 LEU A C 1
ATOM 628 O O . LEU A 1 83 ? -8.642 -16.471 -10.876 1.00 73.69 83 LEU A O 1
ATOM 632 N N . ASP A 1 84 ? -9.673 -16.359 -12.882 1.00 65.81 84 ASP A N 1
ATOM 633 C CA . ASP A 1 84 ? -9.545 -17.787 -13.217 1.00 65.81 84 ASP A CA 1
ATOM 634 C C . ASP A 1 84 ? -8.168 -18.142 -13.820 1.00 65.81 84 ASP A C 1
ATOM 636 O O . ASP A 1 84 ? -7.813 -19.314 -13.962 1.00 65.81 84 ASP A O 1
ATOM 640 N N . GLU A 1 85 ? -7.355 -17.137 -14.158 1.00 71.38 85 GLU A N 1
ATOM 641 C CA . GLU A 1 85 ? -6.021 -17.326 -14.726 1.00 71.38 85 GLU A CA 1
ATOM 642 C C . GLU A 1 85 ? -4.939 -17.448 -13.643 1.00 71.38 85 GLU A C 1
ATOM 644 O O . GLU A 1 85 ? -4.822 -16.612 -12.750 1.00 71.38 85 GLU A O 1
ATOM 649 N N . ARG A 1 86 ? -4.093 -18.483 -13.748 1.00 67.12 86 ARG A N 1
ATOM 650 C CA . ARG A 1 86 ? -3.059 -18.813 -12.745 1.00 67.12 86 ARG A CA 1
ATOM 651 C C . ARG A 1 86 ? -1.818 -17.915 -12.765 1.00 67.12 86 ARG A C 1
ATOM 653 O O . ARG A 1 86 ? -1.049 -17.947 -11.813 1.00 67.12 86 ARG A O 1
ATOM 660 N N . ASN A 1 87 ? -1.603 -17.152 -13.835 1.00 79.00 87 ASN A N 1
ATOM 661 C CA . ASN A 1 87 ? -0.374 -16.380 -14.048 1.00 79.00 87 ASN A CA 1
ATOM 662 C C . ASN A 1 87 ? -0.518 -14.882 -13.743 1.00 79.00 87 ASN A C 1
ATOM 664 O O . ASN A 1 87 ? 0.425 -14.127 -13.969 1.00 79.00 87 ASN A O 1
ATOM 668 N N . VAL A 1 88 ? -1.686 -14.456 -13.255 1.00 83.06 88 VAL A N 1
ATOM 669 C CA . VAL A 1 88 ? -2.006 -13.050 -12.994 1.00 83.06 88 VAL A CA 1
ATOM 670 C C . VAL A 1 88 ? -2.274 -12.878 -11.498 1.00 83.06 88 VAL A C 1
ATOM 672 O O . VAL A 1 88 ? -3.071 -13.635 -10.936 1.00 83.06 88 VAL A O 1
ATOM 675 N N . PRO A 1 89 ? -1.637 -11.901 -10.828 1.00 87.25 89 PRO A N 1
ATOM 676 C CA . PRO A 1 89 ? -1.802 -11.722 -9.395 1.00 87.25 89 PRO A CA 1
ATOM 677 C C . PRO A 1 89 ? -3.237 -11.305 -9.059 1.00 87.25 89 PRO A C 1
ATOM 679 O O . PRO A 1 89 ? -3.796 -10.366 -9.632 1.00 87.25 89 PRO A O 1
ATOM 682 N N . TRP A 1 90 ? -3.831 -11.999 -8.087 1.00 88.19 90 TRP A N 1
ATOM 683 C CA . TRP A 1 90 ? -5.143 -11.643 -7.536 1.00 88.19 90 TRP A CA 1
ATOM 684 C C . TRP A 1 90 ? -5.082 -10.361 -6.698 1.00 88.19 90 TRP A C 1
ATOM 686 O O . TRP A 1 90 ? -6.070 -9.631 -6.615 1.00 88.19 90 TRP A O 1
ATOM 696 N N . CYS A 1 91 ? -3.918 -10.083 -6.103 1.00 90.75 91 CYS A N 1
ATOM 697 C CA . CYS A 1 91 ? -3.629 -8.866 -5.358 1.00 90.75 91 CYS A CA 1
ATOM 698 C C . CYS A 1 91 ? -2.652 -7.980 -6.135 1.00 90.75 91 CYS A C 1
ATOM 700 O O . CYS A 1 91 ? -1.491 -8.346 -6.313 1.00 90.75 91 CYS A O 1
ATOM 702 N N . PHE A 1 92 ? -3.098 -6.807 -6.576 1.00 90.88 92 PHE A N 1
ATOM 703 C CA . PHE A 1 92 ? -2.294 -5.909 -7.406 1.00 90.88 92 PHE A CA 1
ATOM 704 C C . PHE A 1 92 ? -2.225 -4.491 -6.833 1.00 90.88 92 PHE A C 1
ATOM 706 O O . PHE A 1 92 ? -3.074 -4.081 -6.037 1.00 90.88 92 PHE A O 1
ATOM 713 N N . PHE A 1 93 ? -1.199 -3.733 -7.220 1.00 90.62 93 PHE A N 1
ATOM 714 C CA . PHE A 1 93 ? -1.031 -2.353 -6.758 1.00 90.62 93 PHE A CA 1
ATOM 715 C C . PHE A 1 93 ? -2.175 -1.437 -7.217 1.00 90.62 93 PHE A C 1
ATOM 717 O O . PHE A 1 93 ? -2.623 -1.497 -8.360 1.00 90.62 93 PHE A O 1
ATOM 724 N N . SER A 1 94 ? -2.622 -0.550 -6.323 1.00 89.56 94 SER A N 1
ATOM 725 C CA . SER A 1 94 ? -3.555 0.523 -6.677 1.00 89.56 94 SER A CA 1
ATOM 726 C C . SER A 1 94 ? -2.843 1.624 -7.467 1.00 89.56 94 SER A C 1
ATOM 728 O O . SER A 1 94 ? -1.641 1.843 -7.309 1.00 89.56 94 SER A O 1
ATOM 730 N N . THR A 1 95 ? -3.582 2.373 -8.287 1.00 85.94 95 THR A N 1
ATOM 731 C CA . THR A 1 95 ? -2.996 3.456 -9.107 1.00 85.94 95 THR A CA 1
ATOM 732 C C . THR A 1 95 ? -2.464 4.622 -8.278 1.00 85.94 95 THR A C 1
ATOM 734 O O . THR A 1 95 ? -1.610 5.378 -8.733 1.00 85.94 95 THR A O 1
ATOM 737 N N . ASN A 1 96 ? -2.943 4.754 -7.042 1.00 84.06 96 ASN A N 1
ATOM 738 C CA . ASN A 1 96 ? -2.483 5.757 -6.091 1.00 84.06 96 ASN A CA 1
ATOM 739 C C . ASN A 1 96 ? -1.380 5.252 -5.157 1.00 84.06 96 ASN A C 1
ATOM 741 O O . ASN A 1 96 ? -0.983 5.979 -4.250 1.00 84.06 96 ASN A O 1
ATOM 745 N N . HIS A 1 97 ? -0.864 4.041 -5.348 1.00 85.44 97 HIS A N 1
ATOM 746 C CA . HIS A 1 97 ? 0.267 3.555 -4.569 1.00 85.44 97 HIS A CA 1
ATOM 747 C C . HIS A 1 97 ? 1.584 4.176 -5.067 1.00 85.44 97 HIS A C 1
ATOM 749 O O . HIS A 1 97 ? 1.769 4.386 -6.263 1.00 85.44 97 HIS A O 1
ATOM 755 N N . GLY A 1 98 ? 2.527 4.452 -4.161 1.00 87.56 98 GLY A N 1
ATOM 756 C CA . GLY A 1 98 ? 3.898 4.835 -4.520 1.00 87.56 98 GLY A CA 1
ATOM 757 C C . GLY A 1 98 ? 4.339 6.191 -3.973 1.00 87.56 98 GLY A C 1
ATOM 758 O O . GLY A 1 98 ? 4.102 6.511 -2.808 1.00 87.56 98 GLY A O 1
ATOM 759 N N . TYR A 1 99 ? 5.032 6.968 -4.805 1.00 89.75 99 TYR A N 1
ATOM 760 C CA . TYR A 1 99 ? 5.678 8.224 -4.423 1.00 89.75 99 TYR A CA 1
ATOM 761 C C . TYR A 1 99 ? 5.272 9.363 -5.361 1.00 89.75 99 TYR A C 1
ATOM 763 O O . TYR A 1 99 ? 4.991 9.150 -6.538 1.00 89.75 99 TYR A O 1
ATOM 771 N N . THR A 1 100 ? 5.264 10.584 -4.842 1.00 91.44 100 THR A N 1
ATOM 772 C CA . THR A 1 100 ? 5.174 11.827 -5.611 1.00 91.44 100 THR A CA 1
ATOM 773 C C . THR A 1 100 ? 6.521 12.530 -5.601 1.00 91.44 100 THR A C 1
ATOM 775 O O . THR A 1 100 ? 7.241 12.492 -4.604 1.00 91.44 100 THR A O 1
ATOM 778 N N . VAL A 1 101 ? 6.861 13.204 -6.692 1.00 93.62 101 VAL A N 1
ATOM 779 C CA . VAL A 1 101 ? 8.070 14.026 -6.764 1.00 93.62 101 VAL A CA 1
ATOM 780 C C . VAL A 1 101 ? 7.833 15.320 -5.986 1.00 93.62 101 VAL A C 1
ATOM 782 O O . VAL A 1 101 ? 6.904 16.059 -6.292 1.00 93.62 101 VAL A O 1
ATOM 785 N N . GLU A 1 102 ? 8.651 15.572 -4.971 1.00 94.69 102 GLU A N 1
ATOM 786 C CA . GLU A 1 102 ? 8.609 16.797 -4.165 1.00 94.69 102 GLU A CA 1
ATOM 787 C C . GLU A 1 102 ? 9.531 17.870 -4.747 1.00 94.69 102 GLU A C 1
ATOM 789 O O . GLU A 1 102 ? 9.155 19.035 -4.842 1.00 94.69 102 GLU A O 1
ATOM 794 N N . SER A 1 103 ? 10.729 17.478 -5.184 1.00 94.38 103 SER A N 1
ATOM 795 C CA . SER A 1 103 ? 11.633 18.373 -5.899 1.00 94.38 103 SER A CA 1
ATOM 796 C C . SER A 1 103 ? 12.489 17.622 -6.907 1.00 94.38 103 SER A C 1
ATOM 798 O O . SER A 1 103 ? 12.776 16.434 -6.750 1.00 94.38 103 SER A O 1
ATOM 800 N N . MET A 1 104 ? 12.902 18.331 -7.952 1.00 95.31 104 MET A N 1
ATOM 801 C CA . MET A 1 104 ? 13.858 17.867 -8.948 1.00 95.31 104 MET A CA 1
ATOM 802 C C . MET A 1 104 ? 14.922 18.936 -9.132 1.00 95.31 104 MET A C 1
ATOM 804 O O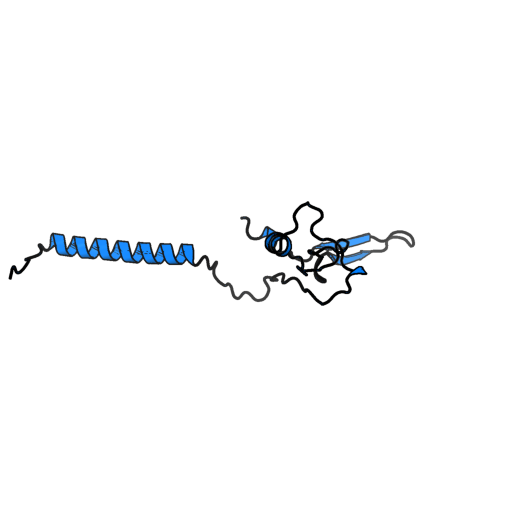 . MET A 1 104 ? 14.613 20.119 -9.245 1.00 95.31 104 MET A O 1
ATOM 808 N N . GLU A 1 105 ? 16.171 18.508 -9.168 1.00 95.62 105 GLU A N 1
ATOM 809 C CA . GLU A 1 105 ? 17.330 19.352 -9.390 1.00 95.62 105 GLU A CA 1
ATOM 810 C C . GLU A 1 105 ? 18.235 18.667 -10.406 1.00 95.62 105 GLU A C 1
ATOM 812 O O . GLU A 1 105 ? 18.396 17.447 -10.391 1.00 95.62 105 GLU A O 1
ATOM 817 N N . GLN A 1 106 ? 18.835 19.444 -11.299 1.00 94.19 106 GLN A N 1
ATOM 818 C CA . GLN A 1 106 ? 19.737 18.925 -12.317 1.00 94.19 106 GLN A CA 1
ATOM 819 C C . GLN A 1 106 ? 21.077 19.663 -12.217 1.00 94.19 106 GLN A C 1
ATOM 821 O O . GLN A 1 106 ? 21.280 20.661 -12.907 1.00 94.19 106 GLN A O 1
ATOM 826 N N 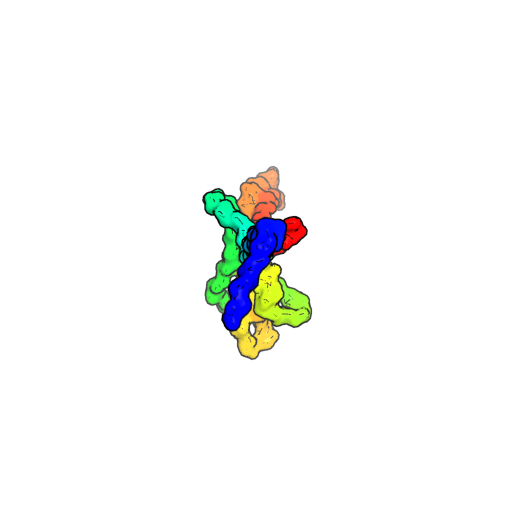. PRO A 1 107 ? 21.987 19.218 -11.327 1.00 92.19 107 PRO A N 1
ATOM 827 C CA . PRO A 1 107 ? 23.241 19.926 -11.069 1.00 92.19 107 PRO A CA 1
ATOM 828 C C . PRO A 1 107 ? 24.184 19.941 -12.274 1.00 92.19 107 PRO A C 1
ATOM 830 O O . PRO A 1 107 ? 24.982 20.860 -12.434 1.00 92.19 107 PRO A O 1
ATOM 833 N N . THR A 1 108 ? 24.123 18.906 -13.117 1.00 95.25 108 THR A N 1
ATOM 834 C CA . THR A 1 108 ? 24.917 18.802 -14.347 1.00 95.25 108 THR A CA 1
ATOM 835 C C . THR A 1 108 ? 24.069 18.188 -15.464 1.00 95.25 108 THR A C 1
ATOM 837 O O . THR A 1 108 ? 23.065 17.537 -15.175 1.00 95.25 108 THR A O 1
ATOM 840 N N . PRO A 1 109 ? 24.471 18.300 -16.744 1.00 95.06 109 PRO A N 1
ATOM 841 C CA . PRO A 1 109 ? 23.735 17.693 -17.858 1.00 95.06 109 PRO A CA 1
ATOM 842 C C . PRO A 1 109 ? 23.543 16.171 -17.748 1.00 95.06 109 PRO A C 1
ATOM 844 O O . PRO A 1 109 ? 22.647 15.626 -18.385 1.00 95.06 109 PRO A O 1
ATOM 847 N N . HIS A 1 110 ? 24.364 15.486 -16.945 1.00 95.81 110 HIS A N 1
ATOM 848 C CA . HIS A 1 110 ? 24.352 14.028 -16.794 1.00 95.81 110 HIS A CA 1
ATOM 849 C C . HIS A 1 110 ? 23.806 13.547 -15.444 1.00 95.81 110 HIS A C 1
ATOM 851 O O . HIS A 1 110 ? 23.684 12.342 -15.240 1.00 95.81 110 HIS A O 1
ATOM 857 N N . VAL A 1 111 ? 23.499 14.459 -14.514 1.00 94.69 111 VAL A N 1
ATOM 858 C CA . VAL A 1 111 ? 23.057 14.111 -13.158 1.00 94.69 111 VAL A CA 1
ATOM 859 C C . VAL A 1 111 ? 21.742 14.803 -12.854 1.00 94.69 111 VAL A C 1
ATOM 861 O O . VAL A 1 111 ? 21.639 16.022 -12.967 1.00 94.69 111 VAL A O 1
ATOM 864 N N . MET A 1 112 ? 20.768 14.020 -12.402 1.00 95.50 112 MET A N 1
ATOM 865 C CA . MET A 1 112 ? 19.475 14.497 -11.933 1.00 95.50 112 MET A CA 1
ATOM 866 C C . MET A 1 112 ? 19.213 13.947 -10.532 1.00 95.50 112 MET A C 1
ATOM 868 O O . MET A 1 112 ? 19.277 12.740 -10.307 1.00 95.50 112 MET A O 1
ATOM 872 N N . ASN A 1 113 ? 18.896 14.840 -9.602 1.00 95.94 113 ASN A N 1
ATOM 873 C CA . ASN A 1 113 ? 18.518 14.525 -8.235 1.00 95.94 113 ASN A CA 1
ATOM 874 C C . ASN A 1 113 ? 17.013 14.758 -8.088 1.00 95.94 113 ASN A C 1
ATOM 876 O O . ASN A 1 113 ? 16.528 15.849 -8.376 1.00 95.94 113 ASN A O 1
ATOM 880 N N . ALA A 1 114 ? 16.265 13.763 -7.618 1.00 96.12 114 ALA A N 1
ATOM 881 C CA . ALA A 1 114 ? 14.843 13.912 -7.320 1.00 96.12 114 ALA A CA 1
ATOM 882 C C . ALA A 1 114 ? 14.575 13.541 -5.861 1.00 96.12 114 ALA A C 1
ATOM 884 O O . ALA A 1 114 ? 15.004 12.484 -5.395 1.00 96.12 114 ALA A O 1
ATOM 885 N N . ARG A 1 115 ? 13.852 14.397 -5.137 1.00 96.06 115 ARG A N 1
ATOM 886 C CA . ARG A 1 115 ? 13.307 14.066 -3.820 1.00 96.06 115 ARG A CA 1
ATOM 887 C C . ARG A 1 115 ? 11.902 13.523 -3.999 1.00 96.06 115 ARG A C 1
ATOM 889 O O . ARG A 1 115 ? 11.056 14.159 -4.623 1.00 96.06 115 ARG A O 1
ATOM 896 N N . LEU A 1 116 ? 11.673 12.332 -3.463 1.00 94.56 116 LEU A N 1
ATOM 897 C CA . LEU A 1 116 ? 10.406 11.624 -3.561 1.00 94.56 116 LEU A CA 1
ATOM 898 C C . LEU A 1 116 ? 9.736 11.591 -2.191 1.00 94.56 116 LEU A C 1
ATOM 900 O O . LEU A 1 116 ? 10.328 11.139 -1.212 1.00 94.56 116 LEU A O 1
ATOM 904 N N . LYS A 1 117 ? 8.478 12.015 -2.139 1.00 92.06 117 LYS A N 1
ATOM 905 C CA . LYS A 1 117 ? 7.624 11.894 -0.962 1.00 92.06 117 LYS A CA 1
ATOM 906 C C . LYS A 1 117 ? 6.706 10.697 -1.141 1.00 92.06 117 LYS A C 1
ATOM 908 O O . LYS A 1 117 ? 6.053 10.559 -2.172 1.00 92.06 117 LYS A O 1
ATOM 913 N N . ARG A 1 118 ? 6.664 9.803 -0.156 1.00 88.12 118 ARG A N 1
ATOM 914 C CA .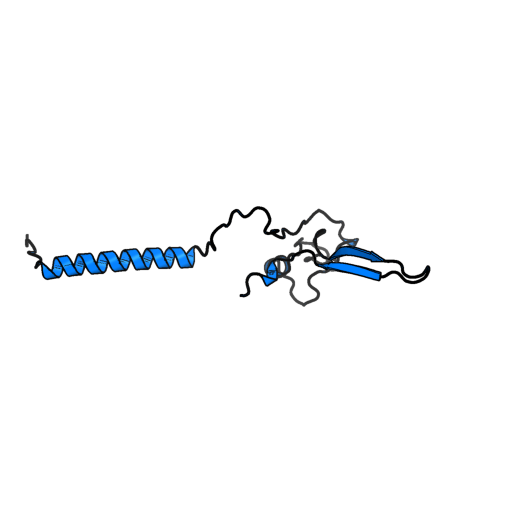 ARG A 1 118 ? 5.759 8.649 -0.202 1.00 88.12 118 ARG A CA 1
ATOM 915 C C . ARG A 1 118 ? 4.318 9.145 -0.122 1.00 88.12 118 ARG A C 1
ATOM 917 O O . ARG A 1 118 ? 4.013 9.981 0.729 1.00 88.12 118 ARG A O 1
ATOM 924 N N . LYS A 1 119 ? 3.438 8.617 -0.972 1.00 86.81 119 LYS A N 1
ATOM 925 C CA . LYS A 1 119 ? 1.998 8.811 -0.790 1.00 86.81 119 LYS A CA 1
ATOM 926 C C . LYS A 1 119 ? 1.586 8.149 0.534 1.00 86.81 119 LYS A C 1
ATOM 928 O O . LYS A 1 119 ? 2.082 7.057 0.833 1.00 86.81 119 LYS A O 1
ATOM 933 N N . PRO A 1 120 ? 0.747 8.796 1.355 1.00 74.69 120 PRO A N 1
ATOM 934 C CA . PRO A 1 120 ? 0.347 8.235 2.640 1.00 74.69 120 PRO A CA 1
ATOM 935 C C . PRO A 1 120 ? -0.372 6.898 2.420 1.00 74.69 120 PRO A C 1
ATOM 937 O O . PRO A 1 120 ? -1.252 6.812 1.578 1.00 74.69 120 PRO A O 1
ATOM 940 N N . LEU A 1 121 ? 0.021 5.853 3.154 1.00 62.75 121 LEU A N 1
ATOM 941 C CA . LEU A 1 121 ? -0.632 4.540 3.175 1.00 62.75 121 LEU A CA 1
ATOM 942 C C . LEU A 1 121 ? -1.011 4.271 4.634 1.00 62.75 121 LEU A C 1
ATOM 944 O O . LEU A 1 121 ? -0.131 4.079 5.473 1.00 62.75 121 LEU A O 1
ATOM 948 N N . LEU A 1 122 ? -2.305 4.320 4.953 1.00 58.47 122 LEU A N 1
ATOM 949 C CA . LEU A 1 122 ? -2.806 4.421 6.334 1.00 58.47 122 LEU A CA 1
ATOM 950 C C . LEU A 1 122 ? -2.621 3.168 7.208 1.00 58.47 122 LEU A C 1
ATOM 952 O O . LEU A 1 122 ? -3.004 3.170 8.372 1.00 58.47 122 LEU A O 1
ATOM 956 N N . LEU A 1 123 ? -1.973 2.120 6.705 1.00 50.44 123 LEU A N 1
ATOM 957 C CA . LEU A 1 123 ? -1.745 0.884 7.458 1.00 50.44 123 LEU A CA 1
ATOM 958 C C . LEU A 1 123 ? -0.740 0.996 8.603 1.00 50.44 123 LEU A C 1
ATOM 960 O O . LEU A 1 123 ? -0.713 0.127 9.467 1.00 50.44 123 LEU A O 1
ATOM 964 N N . CYS A 1 124 ? 0.043 2.074 8.661 1.00 44.78 124 CYS A N 1
ATOM 965 C CA . CYS A 1 124 ? 0.931 2.325 9.797 1.00 44.78 124 CYS A CA 1
ATOM 966 C C . CYS A 1 124 ? 0.304 3.183 10.910 1.00 44.78 124 CYS A C 1
ATOM 968 O O . CYS A 1 124 ? 0.927 3.328 11.956 1.00 44.78 124 CYS A O 1
ATOM 970 N N . LEU A 1 125 ? -0.889 3.761 10.719 1.00 47.44 125 LEU A N 1
ATOM 971 C CA . LEU A 1 125 ? -1.503 4.667 11.707 1.00 47.44 125 LEU A CA 1
ATOM 972 C C . LEU A 1 125 ? -2.390 3.953 12.742 1.00 47.44 125 LEU A C 1
ATOM 974 O O . LEU A 1 125 ? -2.826 4.586 13.693 1.00 47.44 125 LEU A O 1
ATOM 978 N N . GLY A 1 126 ? -2.620 2.645 12.589 1.00 41.88 126 GLY A N 1
ATOM 979 C CA . GLY A 1 126 ? -3.371 1.819 13.544 1.00 41.88 126 GLY A CA 1
ATOM 980 C C . GLY A 1 126 ? -2.510 1.014 14.525 1.00 41.88 126 GLY A C 1
ATOM 981 O O . GLY A 1 126 ? -3.024 0.071 15.118 1.00 41.88 126 GLY A O 1
ATOM 982 N N . LEU A 1 127 ? -1.208 1.312 14.653 1.00 39.84 127 LEU A N 1
ATOM 983 C CA . LEU A 1 127 ? -0.275 0.535 15.487 1.00 39.84 127 LEU A CA 1
ATOM 984 C C . LEU A 1 127 ? 0.428 1.344 16.594 1.00 39.84 127 LEU A C 1
ATOM 986 O O . LEU A 1 127 ? 1.500 0.945 17.052 1.00 39.84 127 LEU A O 1
ATOM 990 N N . ILE A 1 128 ? -0.161 2.464 17.019 1.00 36.72 128 ILE A N 1
ATOM 991 C CA . ILE A 1 128 ? 0.272 3.239 18.194 1.00 36.72 128 ILE A CA 1
ATOM 992 C C . ILE A 1 128 ? -0.906 3.382 19.149 1.00 36.72 128 ILE A C 1
ATOM 994 O O . ILE A 1 128 ? -1.997 3.748 18.662 1.00 36.72 128 ILE A O 1
#